Protein AF-A0A1F5G9K4-F1 (afdb_monomer_lite)

Foldseek 3Di:
DDDPQWDWDDAQFWIKIDHPFDWDWDHDNFKTKIATQADWIWIATPLPRDTDIAHHQWMWMGGNVGIDDIDGDHSVVVVVVVVVVVVVVVVVPPPPPPPVVVVCVVVVVVVVVVVVVVVVVVVVVVVVVD

pLDDT: mean 83.82, std 15.55, range [43.97, 98.06]

Radius of gyration: 30.55 Å; chains: 1; bounding box: 71×32×79 Å

Sequence (130 aa):
MMKDGSMEVEMSQAVAGIKGTQFIINETKTESTIKVTGGTVKFTSKSTGASVDVVAGESVTASSKGLSEKTAFDPDEEEKNWQELEDSIKKTNTNTLGNKNIIYFVGGIVIVVAIIIGFLILKTRKAKRV

Organism: NCBI:txid1797710

Secondary structure (DSSP, 8-state):
--SSS-EEEE-SSEEEEESS-EEEEEE-SSEEEEEEEESEEEEEETTT--EEEEETTEEEEEETTEEPPPEE--HHHHHHHHHHHHHHHHHHSSTTTS-HHHHHHHHHHHHHHHHHHHHHHHHHHHHTT-

Structure (mmCIF, N/CA/C/O backbone):
data_AF-A0A1F5G9K4-F1
#
_entry.id   AF-A0A1F5G9K4-F1
#
loop_
_atom_site.group_PDB
_atom_site.id
_atom_site.type_symbol
_atom_site.label_atom_id
_atom_site.label_alt_id
_atom_site.label_comp_id
_atom_site.label_asym_id
_atom_site.label_entity_id
_atom_site.label_seq_id
_atom_site.pdbx_PDB_ins_code
_atom_site.Cartn_x
_atom_site.Cartn_y
_atom_site.Cartn_z
_atom_site.occupancy
_atom_site.B_iso_or_equiv
_atom_site.auth_seq_id
_atom_site.auth_comp_id
_atom_site.auth_asym_id
_atom_site.auth_atom_id
_atom_site.pdbx_PDB_model_num
ATOM 1 N N . MET A 1 1 ? -0.133 -17.514 0.517 1.00 52.91 1 MET A N 1
ATOM 2 C CA . MET A 1 1 ? 0.606 -18.313 1.527 1.00 52.91 1 MET A CA 1
ATOM 3 C C . MET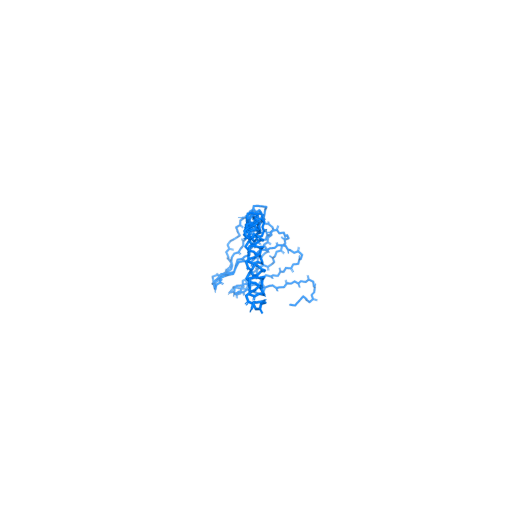 A 1 1 ? 2.070 -17.895 1.430 1.00 52.91 1 MET A C 1
ATOM 5 O O . MET A 1 1 ? 2.583 -17.921 0.320 1.00 52.91 1 MET A O 1
ATOM 9 N N . MET A 1 2 ? 2.708 -17.430 2.512 1.00 60.22 2 MET A N 1
ATOM 10 C CA . MET A 1 2 ? 4.131 -17.044 2.484 1.00 60.22 2 MET A CA 1
ATOM 11 C C . MET A 1 2 ? 4.984 -18.303 2.305 1.00 60.22 2 MET A C 1
ATOM 13 O O . MET A 1 2 ? 4.901 -19.198 3.143 1.00 60.22 2 MET A O 1
ATOM 17 N N . LYS A 1 3 ? 5.759 -18.396 1.219 1.00 64.31 3 LYS A N 1
ATOM 18 C CA . LYS A 1 3 ? 6.677 -19.526 0.996 1.00 64.31 3 LYS A CA 1
ATOM 19 C C . LYS A 1 3 ? 8.123 -19.185 1.364 1.00 64.31 3 LYS A C 1
ATOM 21 O O . LYS A 1 3 ? 8.790 -20.007 1.980 1.00 64.31 3 LYS A O 1
ATOM 26 N N . ASP A 1 4 ? 8.552 -17.946 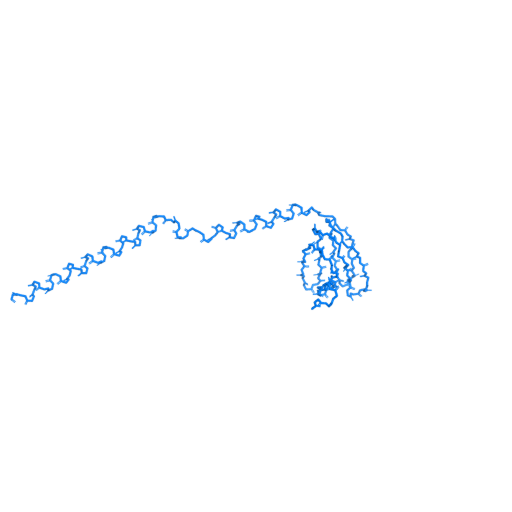1.101 1.00 77.00 4 ASP A N 1
ATOM 27 C CA . ASP A 1 4 ? 9.984 -17.590 1.107 1.00 77.00 4 ASP A CA 1
ATOM 28 C C . ASP A 1 4 ? 10.281 -16.318 1.933 1.00 77.00 4 ASP A C 1
ATOM 30 O O . ASP A 1 4 ? 11.305 -15.655 1.762 1.00 77.00 4 ASP A O 1
ATOM 34 N N . GLY A 1 5 ? 9.338 -15.905 2.788 1.00 76.12 5 GLY A N 1
ATOM 35 C CA . GLY A 1 5 ? 9.351 -14.585 3.436 1.00 76.12 5 GLY A CA 1
ATOM 36 C C . GLY A 1 5 ? 8.921 -13.437 2.512 1.00 76.12 5 GLY A C 1
ATOM 37 O O . GLY A 1 5 ? 8.912 -12.279 2.927 1.00 76.12 5 GLY A O 1
ATOM 38 N N . SER A 1 6 ? 8.549 -13.754 1.271 1.00 80.88 6 SER A N 1
ATOM 39 C CA . SER A 1 6 ? 7.763 -12.902 0.385 1.00 80.88 6 SER A CA 1
ATOM 40 C C . SER A 1 6 ? 6.272 -13.158 0.603 1.00 80.88 6 SER A C 1
ATOM 42 O O . SER A 1 6 ? 5.837 -14.280 0.894 1.00 80.88 6 SER A O 1
ATOM 44 N N . MET A 1 7 ? 5.479 -12.103 0.456 1.00 88.81 7 MET A N 1
ATOM 45 C CA . MET A 1 7 ? 4.029 -12.195 0.363 1.00 88.81 7 MET A CA 1
ATOM 46 C C . MET A 1 7 ? 3.603 -11.617 -0.982 1.00 88.81 7 MET A C 1
ATOM 48 O O . MET A 1 7 ? 4.194 -10.662 -1.479 1.00 88.81 7 MET A O 1
ATOM 52 N N . GLU A 1 8 ? 2.595 -12.230 -1.583 1.00 91.06 8 GLU A N 1
ATOM 53 C CA . GLU A 1 8 ? 1.953 -11.719 -2.785 1.00 91.06 8 GLU A CA 1
ATOM 54 C C . GLU A 1 8 ? 0.488 -11.475 -2.461 1.00 91.06 8 GLU A C 1
ATOM 56 O O . GLU A 1 8 ? -0.170 -12.321 -1.844 1.00 91.06 8 GLU A O 1
ATOM 61 N N . VAL A 1 9 ? -0.003 -10.307 -2.860 1.00 91.25 9 VAL A N 1
ATOM 62 C CA . VAL A 1 9 ? -1.414 -9.954 -2.779 1.00 91.25 9 VAL A CA 1
ATOM 63 C C . VAL A 1 9 ? -1.946 -9.874 -4.197 1.00 91.25 9 VAL A C 1
ATOM 65 O O . VAL A 1 9 ? -1.527 -9.035 -4.995 1.00 91.25 9 VAL A O 1
ATOM 68 N N . GLU A 1 10 ? -2.847 -10.792 -4.517 1.00 93.38 10 GLU A N 1
ATOM 69 C CA . GLU A 1 10 ? -3.520 -10.825 -5.805 1.00 93.38 10 GLU A CA 1
ATOM 70 C C . GLU A 1 10 ? -4.736 -9.889 -5.798 1.00 93.38 10 GLU A C 1
ATOM 72 O O . GLU A 1 10 ? -5.566 -9.942 -4.893 1.00 93.38 10 GLU A O 1
ATOM 77 N N . MET A 1 11 ? -4.835 -9.048 -6.827 1.00 93.19 11 MET A N 1
ATOM 78 C CA . MET A 1 11 ? -5.906 -8.069 -7.045 1.00 93.19 11 MET A CA 1
ATOM 79 C C . MET A 1 11 ? -6.585 -8.329 -8.402 1.00 93.19 11 MET A C 1
ATOM 81 O O . MET A 1 11 ? -6.164 -9.218 -9.150 1.00 93.19 11 MET A O 1
ATOM 85 N N . SER A 1 12 ? -7.632 -7.585 -8.768 1.00 93.25 12 SER A N 1
ATOM 86 C CA . SER A 1 12 ? -8.329 -7.786 -10.048 1.00 93.25 12 SER A CA 1
ATOM 87 C C . SER A 1 12 ? -7.456 -7.423 -11.247 1.00 93.25 12 SER A C 1
ATOM 89 O O . SER A 1 12 ? -7.428 -8.181 -12.216 1.00 93.25 12 SER A O 1
ATOM 91 N N . GLN A 1 13 ? -6.706 -6.318 -11.175 1.00 95.06 13 GLN A N 1
ATOM 92 C CA . GLN A 1 13 ? -5.885 -5.822 -12.288 1.00 95.06 13 GLN A CA 1
ATOM 93 C C . GLN A 1 13 ? -4.380 -6.002 -12.077 1.00 95.06 13 GLN A C 1
ATOM 95 O O . GLN A 1 13 ? -3.602 -5.770 -13.006 1.00 95.06 13 GLN A O 1
ATOM 100 N N . ALA A 1 14 ? -3.946 -6.414 -10.885 1.00 95.50 14 ALA A N 1
ATOM 101 C CA . ALA A 1 14 ? -2.530 -6.501 -10.554 1.00 95.50 14 ALA A CA 1
ATOM 102 C C . ALA A 1 14 ? -2.194 -7.581 -9.521 1.00 95.50 14 ALA A C 1
ATOM 104 O O . ALA A 1 14 ? -3.068 -8.200 -8.915 1.00 95.50 14 ALA A O 1
ATOM 105 N N . VAL A 1 15 ? -0.896 -7.797 -9.335 1.00 94.69 15 VAL A N 1
ATOM 106 C CA . VAL A 1 15 ? -0.316 -8.556 -8.226 1.00 94.69 15 VAL A CA 1
ATOM 107 C C . VAL A 1 15 ? 0.731 -7.678 -7.548 1.00 94.69 15 VAL A C 1
ATOM 109 O O . VAL A 1 15 ? 1.631 -7.155 -8.210 1.00 94.69 15 VAL A O 1
ATOM 112 N N . ALA A 1 16 ? 0.609 -7.513 -6.234 1.00 93.94 16 ALA A N 1
ATOM 113 C CA . ALA A 1 16 ? 1.564 -6.791 -5.404 1.00 93.94 16 ALA A CA 1
ATOM 114 C C . ALA A 1 16 ? 2.493 -7.789 -4.700 1.00 93.94 16 ALA A C 1
ATOM 116 O O . ALA A 1 16 ? 2.057 -8.544 -3.832 1.00 93.94 16 ALA A O 1
ATOM 117 N N . GLY A 1 17 ? 3.768 -7.801 -5.085 1.00 91.25 17 GLY A N 1
ATOM 118 C CA . GLY A 1 17 ? 4.817 -8.590 -4.444 1.00 91.25 17 GLY A CA 1
ATOM 119 C C . GLY A 1 17 ? 5.543 -7.764 -3.390 1.00 91.25 17 GLY A C 1
ATOM 120 O O . GLY A 1 17 ? 6.108 -6.714 -3.701 1.00 91.25 17 GLY A O 1
ATOM 121 N N . ILE A 1 18 ? 5.538 -8.238 -2.148 1.00 90.31 18 ILE A N 1
ATOM 122 C CA . ILE A 1 18 ? 5.985 -7.469 -0.989 1.00 90.31 18 ILE A CA 1
ATOM 123 C C . ILE A 1 18 ? 6.974 -8.236 -0.113 1.00 90.31 18 ILE A C 1
ATOM 125 O O . ILE A 1 18 ? 6.915 -9.464 0.026 1.00 90.31 18 ILE A O 1
ATOM 129 N N . LYS A 1 19 ? 7.875 -7.480 0.521 1.00 86.69 19 LYS A N 1
ATOM 130 C CA . LYS A 1 19 ? 8.821 -7.980 1.520 1.00 86.69 19 LYS A CA 1
ATOM 131 C C . LYS A 1 19 ? 9.136 -6.883 2.538 1.00 86.69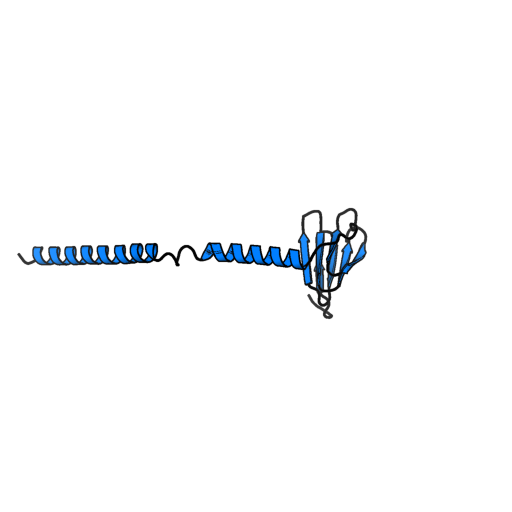 19 LYS A C 1
ATOM 133 O O . LYS A 1 19 ? 9.910 -5.981 2.246 1.00 86.69 19 LYS A O 1
ATOM 138 N N . GLY A 1 20 ? 8.547 -6.979 3.731 1.00 85.00 20 GLY A N 1
ATOM 139 C CA . GLY A 1 20 ? 8.780 -6.011 4.812 1.00 85.00 20 GLY A CA 1
ATOM 140 C C . GLY A 1 20 ? 8.291 -4.597 4.481 1.00 85.00 20 GLY A C 1
ATOM 141 O O . GLY A 1 20 ? 9.052 -3.645 4.607 1.00 85.00 20 GLY A O 1
ATOM 142 N N . THR A 1 21 ? 7.042 -4.467 4.030 1.00 92.00 21 THR A N 1
ATOM 143 C CA . THR A 1 21 ? 6.466 -3.199 3.551 1.00 92.00 21 THR A CA 1
ATOM 144 C C . THR A 1 21 ? 5.170 -2.846 4.263 1.00 92.00 21 THR A C 1
ATOM 146 O O . THR A 1 21 ? 4.396 -3.735 4.618 1.00 92.00 21 THR A O 1
ATOM 149 N N . GLN A 1 22 ? 4.891 -1.551 4.367 1.00 92.31 22 GLN A N 1
ATOM 150 C CA . GLN A 1 22 ? 3.597 -0.994 4.748 1.00 92.31 22 GLN A CA 1
ATOM 151 C C . GLN A 1 22 ? 2.986 -0.311 3.523 1.00 92.31 22 GLN A C 1
ATOM 153 O O . GLN A 1 22 ? 3.649 0.459 2.826 1.00 92.31 22 GLN A O 1
ATOM 158 N N . PHE A 1 23 ? 1.741 -0.648 3.209 1.00 94.94 23 PHE A N 1
ATOM 159 C CA . PHE A 1 23 ? 1.048 -0.145 2.031 1.00 94.94 23 PHE A CA 1
ATOM 160 C C . PHE A 1 23 ? -0.463 -0.261 2.226 1.00 94.94 23 PHE A C 1
ATOM 162 O O . PHE A 1 23 ? -0.948 -1.024 3.062 1.00 94.94 23 PHE A O 1
ATOM 169 N N . ILE A 1 24 ? -1.192 0.487 1.412 1.00 94.56 24 ILE A N 1
ATOM 170 C CA . ILE A 1 24 ? -2.644 0.524 1.354 1.00 94.56 24 ILE A CA 1
ATOM 171 C C . ILE A 1 24 ? -3.050 0.048 -0.033 1.00 94.56 24 ILE A C 1
ATOM 173 O O . ILE A 1 24 ? -2.492 0.473 -1.047 1.00 94.56 24 ILE A O 1
ATOM 177 N N . ILE A 1 25 ? -4.039 -0.837 -0.064 1.00 94.19 25 ILE A N 1
ATOM 178 C CA . ILE A 1 25 ? -4.676 -1.302 -1.287 1.00 94.19 25 ILE A CA 1
ATOM 179 C C . ILE A 1 25 ? -6.061 -0.676 -1.375 1.00 94.19 25 ILE A C 1
ATOM 181 O O . ILE A 1 25 ? -6.847 -0.768 -0.433 1.00 94.19 25 ILE A O 1
ATOM 185 N N . ASN A 1 26 ? -6.370 -0.102 -2.533 1.00 93.44 26 ASN A N 1
ATOM 186 C CA . ASN A 1 26 ? -7.732 0.236 -2.906 1.00 93.44 26 ASN A CA 1
ATOM 187 C C . ASN A 1 26 ? -8.110 -0.554 -4.157 1.00 93.44 26 ASN A C 1
ATOM 189 O O . ASN A 1 26 ? -7.375 -0.573 -5.142 1.00 93.44 26 ASN A O 1
ATOM 193 N N . GLU A 1 27 ? -9.246 -1.229 -4.093 1.00 92.50 27 GLU A N 1
ATOM 194 C CA . GLU A 1 27 ? -9.691 -2.151 -5.122 1.00 92.50 27 GLU A CA 1
ATOM 195 C C . GLU A 1 27 ? -11.105 -1.787 -5.559 1.00 92.50 27 GLU A C 1
ATOM 197 O O . GLU A 1 27 ? -12.031 -1.682 -4.752 1.00 92.50 27 GLU A O 1
ATOM 202 N N . THR A 1 28 ? -11.280 -1.659 -6.868 1.00 91.88 28 THR A N 1
ATOM 203 C CA . THR A 1 28 ? -12.589 -1.586 -7.510 1.00 91.88 28 THR A C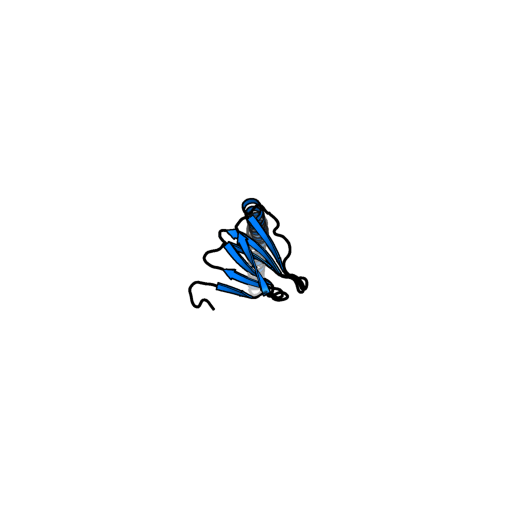A 1
ATOM 204 C C . THR A 1 28 ? -12.730 -2.743 -8.498 1.00 91.88 28 THR A C 1
ATOM 206 O O . THR A 1 28 ? -11.809 -3.526 -8.711 1.00 91.88 28 THR A O 1
ATOM 209 N N . LYS A 1 29 ? -13.889 -2.872 -9.153 1.00 87.06 29 LYS A N 1
ATOM 210 C CA . LYS A 1 29 ? -14.081 -3.913 -10.180 1.00 87.06 29 LYS A CA 1
ATOM 211 C C . LYS A 1 29 ? -13.177 -3.731 -11.407 1.00 87.06 29 LYS A C 1
ATOM 213 O O . LYS A 1 29 ? -12.993 -4.680 -12.162 1.00 87.06 29 LYS A O 1
ATOM 218 N N . THR A 1 30 ? -12.684 -2.517 -11.644 1.00 93.75 30 THR A N 1
ATOM 219 C CA . THR A 1 30 ? -11.976 -2.136 -12.876 1.00 93.75 30 THR A CA 1
ATOM 220 C C . THR A 1 30 ? -10.557 -1.643 -12.636 1.00 93.75 30 THR A C 1
ATOM 222 O O . THR A 1 30 ? -9.796 -1.536 -13.596 1.00 93.75 30 THR A O 1
ATOM 225 N N . GLU A 1 31 ? -10.207 -1.332 -11.390 1.00 96.38 31 GLU A N 1
ATOM 226 C CA . GLU A 1 31 ? -8.937 -0.714 -11.024 1.00 96.38 31 GLU A CA 1
ATOM 227 C C . GLU A 1 31 ? -8.404 -1.280 -9.713 1.00 96.38 31 GLU A C 1
ATOM 229 O O . GLU A 1 31 ? -9.156 -1.496 -8.761 1.00 96.38 31 GLU A O 1
ATOM 234 N N . SER A 1 32 ? -7.087 -1.452 -9.687 1.00 97.38 32 SER A N 1
ATOM 235 C CA . SER A 1 32 ? -6.300 -1.880 -8.540 1.00 97.38 32 SER A CA 1
ATOM 236 C C . SER A 1 32 ? -5.281 -0.794 -8.235 1.00 97.38 32 SER A C 1
ATOM 238 O O . SER A 1 32 ? -4.358 -0.590 -9.021 1.00 97.38 32 SER A O 1
ATOM 240 N N . THR A 1 33 ? -5.428 -0.095 -7.118 1.00 97.19 33 THR A N 1
ATOM 241 C CA . THR A 1 33 ? -4.521 0.982 -6.708 1.00 97.19 33 THR A CA 1
ATOM 242 C C . THR A 1 33 ? -3.721 0.564 -5.490 1.00 97.19 33 THR A C 1
ATOM 244 O O . THR A 1 33 ? -4.265 0.018 -4.528 1.00 97.19 33 THR A O 1
ATOM 247 N N . ILE A 1 34 ? -2.428 0.868 -5.516 1.00 96.88 34 ILE A N 1
ATOM 248 C CA . ILE A 1 34 ? -1.539 0.698 -4.377 1.00 96.88 34 ILE A CA 1
ATOM 249 C C . ILE A 1 34 ? -0.932 2.037 -3.981 1.00 96.88 34 ILE A C 1
ATOM 251 O O . ILE A 1 34 ? -0.456 2.770 -4.842 1.00 96.88 34 ILE A O 1
ATOM 255 N N . LYS A 1 35 ? -0.927 2.327 -2.679 1.00 97.06 35 LYS A N 1
ATOM 256 C CA . LYS A 1 35 ? -0.186 3.429 -2.056 1.00 97.06 35 LYS A CA 1
ATOM 257 C C . LYS A 1 35 ? 0.813 2.836 -1.071 1.00 97.06 35 LYS A C 1
ATOM 259 O O . LYS A 1 35 ? 0.412 2.048 -0.219 1.00 97.06 35 LYS A O 1
ATOM 264 N N . VAL A 1 36 ? 2.090 3.187 -1.146 1.00 96.62 36 VAL A N 1
ATOM 265 C CA . VAL A 1 36 ? 3.108 2.622 -0.246 1.00 96.62 36 VAL A CA 1
ATOM 266 C C . VAL A 1 36 ? 3.465 3.637 0.830 1.00 96.62 36 VAL A C 1
ATOM 268 O O . VAL A 1 36 ? 3.877 4.749 0.521 1.00 96.62 36 VAL A O 1
ATOM 271 N N . THR A 1 37 ? 3.315 3.264 2.099 1.00 95.56 37 THR A N 1
ATOM 272 C CA . THR A 1 37 ? 3.666 4.118 3.246 1.00 95.56 37 THR A CA 1
ATOM 273 C C . THR A 1 37 ? 5.052 3.789 3.801 1.00 95.56 37 THR A C 1
ATOM 275 O O . THR A 1 37 ? 5.705 4.655 4.371 1.00 95.56 37 THR A O 1
ATOM 278 N N . GLY A 1 38 ? 5.560 2.574 3.564 1.00 94.50 38 GLY A N 1
ATOM 279 C CA . GLY A 1 38 ? 6.905 2.168 3.968 1.00 94.50 38 GLY A CA 1
ATOM 280 C C . GLY A 1 38 ? 7.456 0.991 3.159 1.00 94.50 38 GLY A C 1
ATOM 281 O O . GLY A 1 38 ? 6.765 -0.001 2.926 1.00 94.50 38 GLY A O 1
ATOM 282 N N . GLY A 1 39 ? 8.731 1.068 2.773 1.00 94.62 39 GLY A N 1
ATOM 283 C CA . GLY A 1 39 ? 9.414 0.034 1.985 1.00 94.62 39 GLY A CA 1
ATOM 284 C C . GLY A 1 39 ? 9.149 0.136 0.476 1.00 94.62 39 GLY A C 1
ATOM 285 O O . GLY A 1 39 ? 8.890 1.225 -0.035 1.00 94.62 39 GLY A O 1
ATOM 286 N N . THR A 1 40 ? 9.247 -0.997 -0.230 1.00 95.44 40 THR A N 1
ATOM 287 C CA . THR A 1 40 ? 9.122 -1.085 -1.696 1.00 95.44 40 THR A CA 1
ATOM 288 C C . THR A 1 40 ? 8.247 -2.259 -2.115 1.00 95.44 40 THR A C 1
ATOM 290 O O . THR A 1 40 ? 8.511 -3.400 -1.733 1.00 95.44 40 THR A O 1
ATOM 293 N N . VAL A 1 41 ? 7.249 -1.999 -2.956 1.00 96.56 41 VAL A N 1
ATOM 294 C CA . VAL A 1 41 ? 6.334 -3.009 -3.493 1.00 96.56 41 VAL A CA 1
ATOM 295 C C . VAL A 1 41 ? 6.563 -3.195 -4.987 1.00 96.56 41 VAL A C 1
ATOM 297 O O . VAL A 1 41 ? 6.486 -2.233 -5.745 1.00 96.56 41 VAL A O 1
ATOM 300 N N . LYS A 1 42 ? 6.767 -4.440 -5.431 1.00 96.62 42 LYS A N 1
ATOM 301 C CA . LYS A 1 42 ? 6.769 -4.769 -6.861 1.00 96.62 42 LYS A CA 1
ATOM 302 C C . LYS A 1 42 ? 5.328 -4.926 -7.332 1.00 96.62 42 LYS A C 1
ATOM 304 O O . LYS A 1 42 ? 4.679 -5.926 -7.023 1.00 96.62 42 LYS A O 1
ATOM 309 N N . PHE A 1 43 ? 4.827 -3.959 -8.087 1.00 97.06 43 PHE A N 1
ATOM 310 C CA . PHE A 1 43 ? 3.452 -3.932 -8.567 1.00 97.06 43 PHE A CA 1
ATOM 311 C C . PHE A 1 43 ? 3.380 -4.355 -10.033 1.00 97.06 43 PHE A C 1
ATOM 313 O O . PHE A 1 43 ? 3.921 -3.687 -10.911 1.00 97.06 43 PHE A O 1
ATOM 320 N N . THR A 1 44 ? 2.743 -5.496 -10.295 1.00 97.38 44 THR A N 1
ATOM 321 C CA . THR A 1 44 ? 2.705 -6.128 -11.623 1.00 97.38 44 THR A CA 1
ATOM 322 C C . THR A 1 44 ? 1.302 -6.062 -12.201 1.00 97.38 44 THR A C 1
ATOM 324 O O . THR A 1 44 ? 0.376 -6.609 -11.608 1.00 97.38 44 THR A O 1
ATOM 327 N N . SER A 1 45 ? 1.130 -5.441 -13.367 1.00 97.06 45 SER A N 1
ATOM 328 C CA . SER A 1 45 ? -0.156 -5.432 -14.065 1.00 97.06 45 SER A CA 1
ATOM 329 C C . SER A 1 45 ? -0.458 -6.794 -14.681 1.00 97.06 45 SER A C 1
ATOM 331 O O . SER A 1 45 ? 0.375 -7.373 -15.376 1.00 97.06 45 SER A O 1
ATOM 333 N N . LYS A 1 46 ? -1.685 -7.280 -14.490 1.00 95.94 46 LYS A N 1
ATOM 334 C CA . LYS A 1 46 ? -2.170 -8.514 -15.117 1.00 95.94 46 LYS A CA 1
ATOM 335 C C . LYS A 1 46 ? -2.501 -8.340 -16.598 1.00 95.94 46 LYS A C 1
ATOM 337 O O . LYS A 1 46 ? -2.423 -9.312 -17.340 1.00 95.94 46 LYS A O 1
ATOM 342 N N . SER A 1 47 ? -2.873 -7.133 -17.031 1.00 95.25 47 SER A N 1
ATOM 343 C CA . SER A 1 47 ? -3.261 -6.878 -18.424 1.00 95.25 47 SER A CA 1
ATOM 344 C C . SER A 1 47 ? -2.053 -6.814 -19.358 1.00 95.25 47 SER A C 1
ATOM 346 O O . SER A 1 47 ? -2.138 -7.283 -20.490 1.00 95.25 47 SER A O 1
ATOM 348 N N . THR A 1 48 ? -0.924 -6.277 -18.887 1.00 95.94 48 THR A N 1
ATOM 349 C CA . THR A 1 48 ? 0.286 -6.107 -19.710 1.00 95.94 48 THR A CA 1
ATOM 350 C C . THR A 1 48 ? 1.470 -6.967 -19.274 1.00 95.94 48 THR A C 1
ATOM 352 O O . THR A 1 48 ? 2.422 -7.110 -20.036 1.00 95.94 48 THR A O 1
ATOM 355 N N . GLY A 1 49 ? 1.461 -7.509 -18.052 1.00 95.50 49 GLY A N 1
ATOM 356 C CA . GLY A 1 49 ? 2.616 -8.179 -17.443 1.00 95.50 49 GLY A CA 1
ATOM 357 C C . GLY A 1 49 ? 3.733 -7.227 -16.992 1.00 95.50 49 GLY A C 1
ATOM 358 O O . GLY A 1 49 ? 4.722 -7.673 -16.411 1.00 95.50 49 GLY A O 1
ATOM 359 N N . ALA A 1 50 ? 3.598 -5.918 -17.235 1.00 95.56 50 ALA A N 1
ATOM 360 C CA . ALA A 1 50 ? 4.589 -4.929 -16.831 1.00 95.56 50 ALA A CA 1
ATOM 361 C C . ALA A 1 50 ? 4.638 -4.799 -15.303 1.00 95.56 50 ALA A C 1
ATOM 363 O O . ALA A 1 50 ? 3.606 -4.842 -14.633 1.00 95.56 50 ALA A O 1
ATOM 364 N N . SER A 1 51 ? 5.843 -4.618 -14.764 1.00 96.75 51 SER A N 1
ATOM 365 C CA . SER A 1 51 ? 6.081 -4.431 -13.332 1.00 96.75 51 SER A CA 1
ATOM 366 C C . SER A 1 51 ? 6.721 -3.079 -13.064 1.00 96.75 51 SER A C 1
ATOM 368 O O . SER A 1 51 ? 7.573 -2.637 -13.834 1.00 96.75 51 SER A O 1
ATOM 370 N N . VAL A 1 52 ? 6.349 -2.459 -11.950 1.00 97.19 52 VAL A N 1
ATOM 371 C CA . VAL A 1 52 ? 6.996 -1.256 -11.429 1.00 97.19 52 VAL A CA 1
ATOM 372 C C . VAL A 1 52 ? 7.237 -1.407 -9.933 1.00 97.19 52 VAL A C 1
ATOM 374 O O . VAL A 1 52 ? 6.377 -1.905 -9.209 1.00 97.19 52 VAL A O 1
ATOM 377 N N . ASP A 1 53 ? 8.401 -0.967 -9.468 1.00 97.19 53 ASP A N 1
ATOM 378 C CA . ASP A 1 53 ? 8.677 -0.860 -8.038 1.00 97.19 53 ASP A CA 1
ATOM 379 C C . ASP A 1 53 ? 8.093 0.451 -7.517 1.00 97.19 53 ASP A C 1
ATOM 381 O O . ASP A 1 53 ? 8.458 1.520 -8.002 1.00 97.19 53 ASP A O 1
ATOM 385 N N . VAL A 1 54 ? 7.186 0.372 -6.549 1.00 97.12 54 VAL A N 1
ATOM 386 C CA . VAL A 1 54 ? 6.527 1.512 -5.898 1.00 97.12 54 VAL A CA 1
ATOM 387 C C . VAL A 1 54 ? 7.127 1.672 -4.506 1.00 97.12 54 VAL A C 1
ATOM 389 O O . VAL A 1 54 ? 7.122 0.716 -3.729 1.00 97.12 54 VAL A O 1
ATOM 392 N N . VAL A 1 55 ? 7.680 2.843 -4.194 1.00 96.69 55 VAL A N 1
ATOM 393 C CA . VAL A 1 55 ? 8.332 3.115 -2.900 1.00 96.69 55 VAL A CA 1
ATOM 394 C C . VAL A 1 55 ? 7.460 3.978 -1.992 1.00 96.69 55 VAL A C 1
ATOM 396 O O . VAL A 1 55 ? 6.425 4.487 -2.412 1.00 96.69 55 VAL A O 1
ATOM 399 N N . ALA A 1 56 ? 7.869 4.140 -0.735 1.00 96.19 56 ALA A N 1
ATOM 400 C CA . ALA A 1 56 ? 7.177 4.994 0.227 1.00 96.19 56 ALA A CA 1
ATOM 401 C C . ALA A 1 56 ? 6.871 6.400 -0.333 1.00 96.19 56 ALA A C 1
ATOM 403 O O . ALA A 1 56 ? 7.738 7.041 -0.926 1.00 96.19 56 ALA A O 1
ATOM 404 N N . GLY A 1 57 ? 5.636 6.866 -0.133 1.00 96.44 57 GLY A N 1
ATOM 405 C CA . GLY A 1 57 ? 5.128 8.128 -0.676 1.00 96.44 57 GLY A CA 1
ATOM 406 C C . GLY A 1 57 ? 4.689 8.055 -2.140 1.00 96.44 57 GLY A C 1
ATOM 407 O O . GLY A 1 57 ? 4.254 9.062 -2.692 1.00 96.44 57 GLY A O 1
ATOM 408 N N . GLU A 1 58 ? 4.762 6.888 -2.788 1.00 98.00 58 GLU A N 1
ATOM 409 C CA . GLU A 1 58 ? 4.292 6.696 -4.160 1.00 98.00 58 GLU A CA 1
ATOM 410 C C . GLU A 1 58 ? 3.013 5.857 -4.236 1.00 98.00 58 GLU A C 1
ATOM 412 O O . GLU A 1 58 ? 2.752 4.950 -3.438 1.00 98.00 58 GLU A O 1
ATOM 417 N N . SER A 1 59 ? 2.232 6.141 -5.272 1.00 97.50 59 SER A N 1
ATOM 418 C CA . SER A 1 59 ? 1.002 5.447 -5.616 1.00 97.50 59 SER A CA 1
ATOM 419 C C . SER A 1 59 ? 0.964 5.110 -7.101 1.00 97.50 59 SER A C 1
ATOM 421 O O . SER A 1 59 ? 1.412 5.899 -7.933 1.00 97.50 59 SER A O 1
ATOM 423 N N . VAL A 1 60 ? 0.414 3.943 -7.437 1.00 98.06 60 VAL A N 1
ATOM 424 C CA . VAL A 1 60 ? 0.215 3.482 -8.820 1.00 98.06 60 VAL A CA 1
ATOM 425 C C . VAL A 1 60 ? -1.128 2.774 -8.932 1.00 98.06 60 VAL A C 1
ATOM 427 O O . VAL A 1 60 ? -1.508 2.003 -8.051 1.00 98.06 60 VAL A O 1
ATOM 430 N N . THR A 1 61 ? -1.819 2.987 -10.050 1.00 97.88 61 THR A N 1
ATOM 431 C CA . THR A 1 61 ? -3.062 2.290 -10.387 1.00 97.88 61 THR A CA 1
ATOM 432 C C . THR A 1 61 ? -2.856 1.374 -11.587 1.00 97.88 61 THR A C 1
ATOM 434 O O . THR A 1 61 ? -2.303 1.772 -12.609 1.00 97.88 61 THR A O 1
ATOM 437 N N . ALA A 1 62 ? -3.332 0.139 -11.484 1.00 97.81 62 ALA A N 1
ATOM 438 C CA . ALA A 1 62 ? -3.445 -0.804 -12.583 1.00 97.81 62 ALA A CA 1
ATOM 439 C C . ALA A 1 62 ? -4.891 -0.872 -13.082 1.00 97.81 62 ALA A C 1
ATOM 441 O O . ALA A 1 62 ? -5.835 -0.926 -12.294 1.00 97.81 62 ALA A O 1
ATOM 442 N N . SER A 1 63 ? -5.049 -0.928 -14.400 1.00 97.00 63 SER A N 1
ATOM 443 C CA . SER A 1 63 ? -6.332 -1.088 -15.086 1.00 97.00 63 SER A CA 1
ATOM 444 C C . SER A 1 63 ? -6.198 -2.039 -16.281 1.00 97.00 63 SER A C 1
ATOM 446 O O . SER A 1 63 ? -5.108 -2.531 -16.602 1.00 97.00 63 SER A O 1
ATOM 448 N N . SER A 1 64 ? -7.290 -2.233 -17.022 1.00 95.00 64 SER A N 1
ATOM 449 C CA . SER A 1 64 ? -7.271 -2.959 -18.299 1.00 95.00 64 SER A CA 1
ATOM 450 C C . SER A 1 64 ? -6.333 -2.343 -19.348 1.00 95.00 64 SER A C 1
ATOM 452 O O . SER A 1 64 ? -5.928 -3.038 -20.275 1.00 95.00 64 SER A O 1
ATOM 454 N N . LYS A 1 65 ? -5.951 -1.065 -19.195 1.00 94.81 65 LYS A N 1
ATOM 455 C CA . LYS A 1 65 ? -4.994 -0.366 -20.071 1.00 94.81 65 LYS A CA 1
ATOM 456 C C . LYS A 1 65 ? -3.530 -0.533 -19.643 1.00 94.81 65 LYS A C 1
ATOM 458 O O . LYS A 1 65 ? -2.643 -0.098 -20.369 1.00 94.81 65 LYS A O 1
ATOM 463 N N . GLY A 1 66 ? -3.276 -1.136 -18.482 1.00 94.56 66 GLY A N 1
ATOM 464 C CA . GLY A 1 66 ? -1.944 -1.290 -17.898 1.00 94.56 66 GLY A CA 1
ATOM 465 C C . GLY A 1 66 ? -1.750 -0.443 -16.641 1.00 94.56 66 GLY A C 1
ATOM 466 O O . GLY A 1 66 ? -2.714 -0.148 -15.930 1.00 94.56 66 GLY A O 1
ATOM 467 N N . LEU A 1 67 ? -0.494 -0.095 -16.357 1.00 97.44 67 LEU A N 1
ATOM 468 C CA . LEU A 1 67 ? -0.100 0.713 -15.201 1.00 97.44 67 LEU A CA 1
ATOM 469 C C . LEU A 1 67 ? -0.194 2.208 -15.518 1.00 97.44 67 LEU A C 1
ATOM 471 O O . LEU A 1 67 ? 0.201 2.639 -16.601 1.00 97.44 67 LEU A O 1
ATOM 475 N N . SER A 1 68 ? -0.688 2.990 -14.562 1.00 97.38 68 SER A N 1
ATOM 476 C CA . SER A 1 68 ? -0.593 4.446 -14.585 1.00 97.38 68 SER A CA 1
ATOM 477 C C . SER A 1 68 ? 0.841 4.912 -14.332 1.00 97.38 68 SER A C 1
ATOM 479 O O . SER A 1 68 ? 1.695 4.156 -13.864 1.00 97.38 68 SER A O 1
ATOM 481 N N . GLU A 1 69 ? 1.081 6.201 -14.561 1.00 96.94 69 GLU A N 1
ATOM 482 C CA . GLU A 1 69 ? 2.245 6.868 -13.985 1.00 96.94 69 GLU A CA 1
ATOM 483 C C . GLU A 1 69 ? 2.169 6.862 -12.452 1.00 96.94 69 GLU A C 1
ATOM 485 O O . GLU A 1 69 ? 1.088 6.737 -11.859 1.00 96.94 69 GLU A O 1
ATOM 490 N N . LYS A 1 70 ? 3.337 6.984 -11.820 1.00 97.56 70 LYS A N 1
ATOM 491 C CA . LYS A 1 70 ? 3.449 7.113 -10.371 1.00 97.56 70 LYS A CA 1
ATOM 492 C C . LYS A 1 70 ? 2.981 8.490 -9.933 1.00 97.56 70 LYS A C 1
ATOM 494 O O . LYS A 1 70 ? 3.403 9.501 -10.488 1.00 97.56 70 LYS A O 1
ATOM 499 N N . THR A 1 71 ? 2.174 8.525 -8.885 1.00 97.38 71 THR A N 1
ATOM 500 C CA . THR A 1 71 ? 1.755 9.762 -8.225 1.00 97.38 71 THR A CA 1
ATOM 501 C C . THR A 1 71 ? 2.318 9.808 -6.814 1.00 97.38 71 THR A C 1
ATOM 503 O O . THR A 1 71 ? 2.326 8.785 -6.131 1.00 97.38 71 THR A O 1
ATOM 506 N N . ALA A 1 72 ? 2.752 10.981 -6.361 1.00 97.00 72 ALA A N 1
ATOM 507 C CA . ALA A 1 72 ? 3.196 11.172 -4.985 1.00 97.00 72 ALA A CA 1
ATOM 508 C C . ALA A 1 72 ? 2.005 11.395 -4.038 1.00 97.00 72 ALA A C 1
ATOM 510 O O . ALA A 1 72 ? 0.987 11.963 -4.436 1.00 97.00 72 ALA A O 1
ATOM 511 N N . PHE A 1 73 ? 2.150 10.976 -2.786 1.00 95.44 73 PHE A N 1
ATOM 512 C CA . PHE A 1 73 ? 1.257 11.302 -1.676 1.00 95.44 73 PHE A CA 1
ATOM 513 C C . PHE A 1 73 ? 2.066 11.402 -0.373 1.00 95.44 73 PHE A C 1
ATOM 515 O O . PHE A 1 73 ? 3.198 10.921 -0.320 1.00 95.44 73 PHE A O 1
ATOM 522 N N . ASP A 1 74 ? 1.502 12.024 0.664 1.00 94.38 74 ASP A N 1
ATOM 523 C CA . ASP A 1 74 ? 2.129 12.128 1.987 1.00 94.38 74 ASP A CA 1
ATOM 524 C C . ASP A 1 74 ? 1.670 10.964 2.898 1.00 94.38 74 ASP A C 1
ATOM 526 O O . ASP A 1 74 ? 0.485 10.891 3.245 1.00 94.38 74 ASP A O 1
ATOM 530 N N . PRO A 1 75 ? 2.569 10.037 3.290 1.00 92.62 75 PRO A N 1
ATOM 531 C CA . PRO A 1 75 ? 2.237 8.945 4.203 1.00 92.62 75 PRO A CA 1
ATOM 532 C C . PRO A 1 75 ? 1.806 9.406 5.599 1.00 92.62 75 PRO A C 1
ATOM 534 O O . PRO A 1 75 ? 0.958 8.753 6.204 1.00 92.62 75 PRO A O 1
ATOM 537 N N . ASP A 1 76 ? 2.360 10.510 6.108 1.00 91.88 76 ASP A N 1
ATOM 538 C CA . ASP A 1 76 ? 2.055 11.013 7.450 1.00 91.88 76 ASP A CA 1
ATOM 539 C C . ASP A 1 76 ? 0.669 11.668 7.488 1.00 91.88 76 ASP A C 1
ATOM 541 O O . ASP A 1 76 ? -0.047 11.581 8.488 1.00 91.88 76 ASP A O 1
ATOM 545 N N . GLU A 1 77 ? 0.270 12.330 6.399 1.00 93.31 77 GLU A N 1
ATOM 546 C CA . GLU A 1 77 ? -1.094 12.839 6.230 1.00 93.31 77 GLU A CA 1
ATOM 547 C C . GLU A 1 77 ? -2.103 11.690 6.112 1.00 93.31 77 GLU A C 1
ATOM 549 O O . GLU A 1 77 ? -3.147 11.708 6.764 1.00 93.31 77 GLU A O 1
ATOM 554 N N . GLU A 1 78 ? -1.774 10.657 5.335 1.00 91.69 78 GLU A N 1
ATOM 555 C CA . GLU A 1 78 ? -2.619 9.471 5.196 1.00 91.69 78 GLU A CA 1
ATOM 556 C C . GLU A 1 78 ? -2.821 8.767 6.550 1.00 91.69 78 GLU A C 1
ATOM 558 O O . GLU A 1 78 ? -3.952 8.450 6.909 1.00 91.69 78 GLU A O 1
ATOM 563 N N . GLU A 1 79 ? -1.760 8.579 7.339 1.00 90.00 79 GLU A N 1
ATOM 564 C CA . GLU A 1 79 ? -1.829 7.981 8.680 1.00 90.00 79 GLU A CA 1
ATOM 565 C C . GLU A 1 79 ? -2.720 8.792 9.639 1.00 90.00 79 GLU A C 1
ATOM 567 O O . GLU A 1 79 ? -3.529 8.220 10.372 1.00 90.00 79 GLU A O 1
ATOM 572 N N . LYS A 1 80 ? -2.652 10.131 9.598 1.00 93.12 80 LYS A N 1
ATOM 573 C CA . LYS A 1 80 ? -3.555 10.989 10.389 1.00 93.12 80 LYS A CA 1
ATOM 574 C C . LYS A 1 80 ? -5.018 10.771 10.015 1.00 93.12 80 LYS A C 1
ATOM 576 O O . LYS A 1 80 ? -5.855 10.659 10.908 1.00 93.12 80 LYS A O 1
ATOM 581 N N . ASN A 1 81 ? -5.323 10.643 8.723 1.00 91.56 81 ASN A N 1
ATOM 582 C CA . ASN A 1 81 ? -6.688 10.376 8.263 1.00 91.56 81 ASN A CA 1
ATOM 583 C C . ASN A 1 81 ? -7.225 9.044 8.820 1.00 91.56 81 ASN A C 1
ATOM 585 O O . ASN A 1 81 ? -8.399 8.948 9.189 1.00 91.56 81 ASN A O 1
ATOM 589 N N . TRP A 1 82 ? -6.368 8.022 8.933 1.00 90.44 82 TRP A N 1
ATOM 590 C CA . TRP A 1 82 ? -6.735 6.747 9.558 1.00 90.44 82 TRP A CA 1
ATOM 591 C C . TRP A 1 82 ? -6.987 6.880 11.065 1.00 90.44 82 TRP A C 1
ATOM 593 O O . TRP A 1 82 ? -7.959 6.310 11.568 1.00 90.44 82 TRP A O 1
ATOM 603 N N . GLN A 1 83 ? -6.179 7.670 11.777 1.00 90.94 83 GLN A N 1
ATOM 604 C CA . GLN A 1 83 ? -6.365 7.927 13.211 1.00 90.94 83 GLN A CA 1
ATOM 605 C C . GLN A 1 83 ? -7.665 8.690 13.499 1.00 90.94 83 GLN A C 1
ATOM 607 O O . GLN A 1 83 ? -8.417 8.321 14.403 1.00 90.94 83 GLN A O 1
ATOM 612 N N . GLU A 1 84 ? -7.991 9.705 12.696 1.00 92.12 84 GLU A N 1
ATOM 613 C CA . GLU A 1 84 ? -9.253 10.444 12.823 1.00 92.12 84 GLU A CA 1
ATOM 614 C C . GLU A 1 84 ? -10.477 9.539 12.606 1.00 92.12 84 GLU A C 1
ATOM 616 O O . GLU A 1 84 ? -11.470 9.627 13.342 1.00 92.12 84 GLU A O 1
ATOM 621 N N . LEU A 1 85 ? -10.400 8.620 11.635 1.00 89.38 85 LEU A N 1
ATOM 622 C CA . LEU A 1 85 ? -11.437 7.614 11.417 1.00 89.38 85 LEU A CA 1
ATOM 623 C C . LEU A 1 85 ? -11.586 6.700 12.640 1.00 89.38 85 LEU A C 1
ATOM 625 O O . LEU A 1 85 ? -12.710 6.483 13.103 1.00 89.38 85 LEU A O 1
ATOM 629 N N . GLU A 1 86 ? -10.480 6.200 13.193 1.00 89.12 86 GLU A N 1
ATOM 630 C CA . GLU A 1 86 ? -10.488 5.352 14.388 1.00 89.12 86 GLU A CA 1
ATOM 631 C C . GLU A 1 86 ? -11.147 6.059 15.588 1.00 89.12 86 GLU A C 1
ATOM 633 O O . GLU A 1 86 ? -12.019 5.492 16.261 1.00 89.12 86 GLU A O 1
ATOM 638 N N . ASP A 1 87 ? -10.794 7.322 15.828 1.00 88.69 87 ASP A N 1
ATOM 639 C CA . ASP A 1 87 ? -11.346 8.122 16.922 1.00 88.69 87 ASP A CA 1
ATOM 640 C C . ASP A 1 87 ? -12.849 8.388 16.753 1.00 88.69 87 ASP A C 1
ATOM 642 O O . ASP A 1 87 ? -13.619 8.328 17.725 1.00 88.69 87 ASP A O 1
ATOM 646 N N . SER A 1 88 ? -13.306 8.604 15.515 1.00 84.50 88 SER A N 1
ATOM 647 C CA . SER A 1 88 ? -14.732 8.777 15.210 1.00 84.50 88 SER A CA 1
ATOM 648 C C . SER A 1 88 ? -15.561 7.520 15.533 1.00 84.50 88 SER A C 1
ATOM 650 O O . SER A 1 88 ? -16.669 7.615 16.080 1.00 84.50 88 SER A O 1
ATOM 652 N N . ILE A 1 89 ? -15.000 6.330 15.287 1.00 83.69 89 ILE A N 1
ATOM 653 C CA . ILE A 1 89 ? -15.639 5.041 15.584 1.00 83.69 89 ILE A CA 1
ATOM 654 C C . ILE A 1 89 ? -15.735 4.829 17.104 1.00 83.69 89 ILE A C 1
ATOM 656 O O . ILE A 1 89 ? -16.784 4.413 17.613 1.00 83.69 89 ILE A O 1
ATOM 660 N N . LYS A 1 90 ? -14.682 5.170 17.861 1.00 80.00 90 LYS A N 1
ATOM 661 C CA . LYS A 1 90 ? -14.662 5.046 19.332 1.00 80.00 90 LYS A CA 1
ATOM 662 C C . LYS A 1 90 ? -15.698 5.945 20.011 1.00 80.00 90 LYS A C 1
ATOM 664 O O . LYS A 1 90 ? -16.395 5.502 20.926 1.00 80.00 90 LYS A O 1
ATOM 669 N N . LYS A 1 91 ? -15.848 7.191 19.549 1.00 68.00 91 LYS A N 1
ATOM 670 C CA . LYS A 1 91 ? -16.766 8.181 20.146 1.00 68.00 91 LYS A CA 1
ATOM 671 C C . LYS A 1 91 ? -18.247 7.791 20.041 1.00 68.00 91 LYS A C 1
ATOM 673 O O . LYS A 1 91 ? -19.058 8.222 20.859 1.00 68.00 91 LYS A O 1
ATOM 678 N N . THR A 1 92 ? -18.610 6.952 19.073 1.00 57.50 92 THR A N 1
ATOM 679 C CA . THR A 1 92 ? -20.005 6.538 18.847 1.00 57.50 92 THR A CA 1
ATOM 680 C C . THR A 1 92 ? -20.491 5.492 19.867 1.00 57.50 92 THR A C 1
ATOM 682 O O . THR A 1 92 ? -21.686 5.421 20.146 1.00 57.50 92 THR A O 1
ATOM 685 N N . ASN A 1 93 ? -19.590 4.740 20.515 1.00 54.22 93 ASN A N 1
ATOM 686 C CA . ASN A 1 93 ? -19.955 3.616 21.393 1.00 54.22 93 ASN A CA 1
ATOM 687 C C . ASN A 1 93 ? -20.053 3.943 22.901 1.00 54.22 93 ASN A C 1
ATOM 689 O O . ASN A 1 93 ? -20.458 3.085 23.682 1.00 54.22 93 ASN A O 1
ATOM 693 N N . THR A 1 94 ? -19.724 5.160 23.348 1.00 52.09 94 THR A N 1
ATOM 694 C CA . THR A 1 94 ? -19.649 5.492 24.792 1.00 52.09 94 THR A CA 1
ATOM 695 C C . THR A 1 94 ? -20.800 6.356 25.324 1.00 52.09 94 THR A C 1
ATOM 697 O O . THR A 1 94 ? -20.935 6.523 26.538 1.00 52.09 94 THR A O 1
ATOM 700 N N . ASN A 1 95 ? -21.690 6.859 24.461 1.00 52.84 95 ASN A N 1
ATOM 701 C CA . ASN A 1 95 ? -22.713 7.839 24.859 1.00 52.84 95 ASN A CA 1
ATOM 702 C C . ASN A 1 95 ? -23.998 7.261 25.478 1.00 52.84 95 ASN A C 1
ATOM 704 O O . ASN A 1 95 ? -24.856 8.027 25.915 1.00 52.84 95 ASN A O 1
ATOM 708 N N . THR A 1 96 ? -24.151 5.940 25.571 1.00 51.31 96 THR A N 1
ATOM 709 C CA . THR A 1 96 ? -25.360 5.324 26.155 1.00 51.31 96 THR A CA 1
ATOM 710 C C . THR A 1 96 ? -25.184 4.871 27.605 1.00 51.31 96 THR A C 1
ATOM 712 O O . THR A 1 96 ? -26.145 4.921 28.367 1.00 51.31 96 THR A O 1
ATOM 715 N N . LEU A 1 97 ? -23.969 4.501 28.028 1.00 51.16 97 LEU A N 1
ATOM 716 C CA . LEU A 1 97 ? -23.692 4.002 29.388 1.00 51.16 97 LEU A CA 1
ATOM 717 C C . LEU A 1 97 ? -23.032 5.036 30.319 1.00 51.16 97 LEU A C 1
ATOM 719 O O . LEU A 1 97 ? -23.110 4.891 31.535 1.00 51.16 97 LEU A O 1
ATOM 723 N N . GLY A 1 98 ? -22.409 6.091 29.782 1.00 53.03 98 GLY A N 1
ATOM 724 C CA . GLY A 1 98 ? -21.740 7.131 30.582 1.00 53.03 98 GLY A CA 1
ATOM 725 C C . GLY A 1 98 ? -22.654 8.264 31.067 1.00 53.03 98 GLY A C 1
ATOM 726 O O . GLY A 1 98 ? -22.249 9.084 31.894 1.00 53.03 98 GLY A O 1
ATOM 727 N N . ASN A 1 99 ? -23.892 8.334 30.571 1.00 53.72 99 ASN A N 1
ATOM 728 C CA . ASN A 1 99 ? -24.814 9.401 30.937 1.00 53.72 99 ASN A CA 1
ATOM 729 C C . ASN A 1 99 ? -25.440 9.099 32.309 1.00 53.72 99 ASN A C 1
ATOM 731 O O . ASN A 1 99 ? -26.440 8.386 32.401 1.00 53.72 99 ASN A O 1
ATOM 735 N N . LYS A 1 100 ? -24.844 9.643 33.385 1.00 57.81 100 LYS A N 1
ATOM 736 C CA . LYS A 1 100 ? -25.309 9.480 34.781 1.00 57.81 100 LYS A CA 1
ATOM 737 C C . LYS A 1 100 ? -26.818 9.699 34.926 1.00 57.81 100 LYS A C 1
ATOM 739 O O . LYS A 1 100 ? -27.455 8.986 35.694 1.00 57.81 100 LYS A O 1
ATOM 744 N N . ASN A 1 101 ? -27.401 10.607 34.141 1.00 56.66 101 ASN A N 1
ATOM 745 C CA . ASN A 1 101 ? -28.838 10.873 34.150 1.00 56.66 101 ASN A CA 1
ATOM 746 C C . ASN A 1 101 ? -29.664 9.620 33.799 1.00 56.66 101 ASN A C 1
ATOM 748 O O . ASN A 1 101 ? -30.641 9.338 34.484 1.00 56.66 101 ASN A O 1
ATOM 752 N N . ILE A 1 102 ? -29.247 8.812 32.816 1.00 58.81 102 ILE A N 1
ATOM 753 C CA . ILE A 1 102 ? -29.950 7.577 32.415 1.00 58.81 102 ILE A CA 1
ATOM 754 C C . ILE A 1 102 ? -29.861 6.511 33.516 1.00 58.81 102 ILE A C 1
ATOM 756 O O . ILE A 1 102 ? -30.855 5.847 33.806 1.00 58.81 102 ILE A O 1
ATOM 760 N N . ILE A 1 103 ? -28.712 6.391 34.190 1.00 56.28 103 ILE A N 1
ATOM 761 C CA . ILE A 1 103 ? -28.532 5.455 35.313 1.00 56.28 103 ILE A CA 1
ATOM 762 C C . ILE A 1 103 ? -29.470 5.815 36.478 1.00 56.28 103 ILE A C 1
ATOM 764 O O . ILE A 1 103 ? -30.091 4.923 37.056 1.00 56.28 103 ILE A O 1
ATOM 768 N N . TYR A 1 104 ? -29.645 7.107 36.787 1.00 56.81 104 TYR A N 1
ATOM 769 C CA . TYR A 1 104 ? -30.611 7.547 37.803 1.00 56.81 104 TYR A CA 1
ATOM 770 C C . TYR A 1 104 ? -32.065 7.306 37.385 1.00 56.81 104 TYR A C 1
ATOM 772 O O . TYR A 1 104 ? -32.872 6.923 38.229 1.00 56.81 104 TYR A O 1
ATOM 780 N N . PHE A 1 105 ? -32.404 7.467 36.101 1.00 57.22 105 PHE A N 1
ATOM 781 C CA . PHE A 1 105 ? -33.748 7.154 35.606 1.00 57.22 105 PHE A CA 1
ATOM 782 C C . PHE A 1 105 ? -34.060 5.655 35.708 1.00 57.22 105 PHE A C 1
ATOM 784 O O . PHE A 1 105 ? -35.106 5.287 36.239 1.00 57.22 105 PHE A O 1
ATOM 791 N N . VAL A 1 106 ? -33.145 4.780 35.280 1.00 56.88 106 VAL A N 1
ATOM 792 C CA . VAL A 1 106 ? -33.350 3.323 35.344 1.00 56.88 106 VAL A CA 1
ATOM 793 C C . VAL A 1 106 ? -33.342 2.826 36.797 1.00 56.88 106 VAL A C 1
ATOM 795 O O . VAL A 1 106 ? -34.230 2.070 37.187 1.00 56.88 106 VAL A O 1
ATOM 798 N N . GLY A 1 107 ? -32.413 3.301 37.635 1.00 58.66 107 GLY A N 1
ATOM 799 C CA . GLY A 1 107 ? -32.371 2.960 39.062 1.00 58.66 107 GLY A CA 1
ATOM 800 C C . GLY A 1 107 ? -33.577 3.488 39.850 1.00 58.66 107 GLY A C 1
ATOM 801 O O . GLY A 1 107 ? -34.130 2.777 40.690 1.00 58.66 107 GLY A O 1
ATOM 802 N N . GLY A 1 108 ? -34.036 4.704 39.544 1.00 61.91 108 GLY A N 1
ATOM 803 C CA . GLY A 1 108 ? -35.205 5.319 40.173 1.00 61.91 108 GLY A CA 1
ATOM 804 C C . GLY A 1 108 ? -36.511 4.590 39.849 1.00 61.91 108 GLY A C 1
ATOM 805 O O . GLY A 1 108 ? -37.313 4.349 40.750 1.00 61.91 108 GLY A O 1
ATOM 806 N N . ILE A 1 109 ? -36.704 4.164 38.595 1.00 67.81 109 ILE A N 1
ATOM 807 C CA . ILE A 1 109 ? -37.904 3.418 38.177 1.00 67.81 109 ILE A CA 1
ATOM 808 C C . ILE A 1 109 ? -37.999 2.067 38.903 1.00 67.81 109 ILE A C 1
ATOM 810 O O . ILE A 1 109 ? -39.069 1.717 39.400 1.00 67.81 109 ILE A O 1
ATOM 814 N N . VAL A 1 110 ? -36.891 1.328 39.037 1.00 70.88 110 VAL A N 1
ATOM 815 C CA . VAL A 1 110 ? -36.882 0.021 39.725 1.00 70.88 110 VAL A CA 1
ATOM 816 C C . VAL A 1 110 ? -37.253 0.159 41.206 1.00 70.88 110 VAL A C 1
ATOM 818 O O . VAL A 1 110 ? -38.045 -0.633 41.721 1.00 70.88 110 VAL A O 1
ATOM 821 N N . ILE A 1 111 ? -36.744 1.190 41.887 1.00 76.19 111 ILE A N 1
ATOM 822 C CA . ILE A 1 111 ? -37.051 1.445 43.303 1.00 76.19 111 ILE A CA 1
ATOM 823 C C . ILE A 1 111 ? -38.532 1.806 43.487 1.00 76.19 111 ILE A C 1
ATOM 825 O O . ILE A 1 111 ? -39.192 1.262 44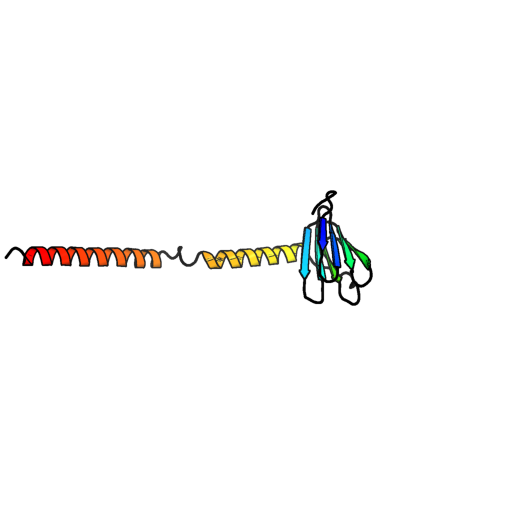.374 1.00 76.19 111 ILE A O 1
ATOM 829 N N . VAL A 1 112 ? -39.087 2.671 42.633 1.00 76.31 112 VAL A N 1
ATOM 830 C CA . VAL A 1 112 ? -40.504 3.070 42.710 1.00 76.31 112 VAL A CA 1
ATOM 831 C C . VAL A 1 112 ? -41.432 1.872 42.488 1.00 76.31 112 VAL A C 1
ATOM 833 O O . VAL A 1 112 ? -42.392 1.691 43.238 1.00 76.31 112 VAL A O 1
ATOM 836 N N . VAL A 1 113 ? -41.125 1.002 41.521 1.00 76.88 113 VAL A N 1
ATOM 837 C CA . VAL A 1 113 ? -41.913 -0.214 41.261 1.00 76.88 113 VAL A CA 1
ATOM 838 C C . VAL A 1 113 ? -41.861 -1.179 42.452 1.00 76.88 113 VAL A C 1
ATOM 840 O O . VAL A 1 113 ? -42.903 -1.693 42.862 1.00 76.88 113 VAL A O 1
ATOM 843 N N . ALA A 1 114 ? -40.694 -1.377 43.073 1.00 77.56 114 ALA A N 1
ATOM 844 C CA . ALA A 1 114 ? -40.563 -2.226 44.259 1.00 77.56 114 ALA A CA 1
ATOM 845 C C . ALA A 1 114 ? -41.373 -1.697 45.459 1.00 77.56 114 ALA A C 1
ATOM 847 O O . ALA A 1 114 ? -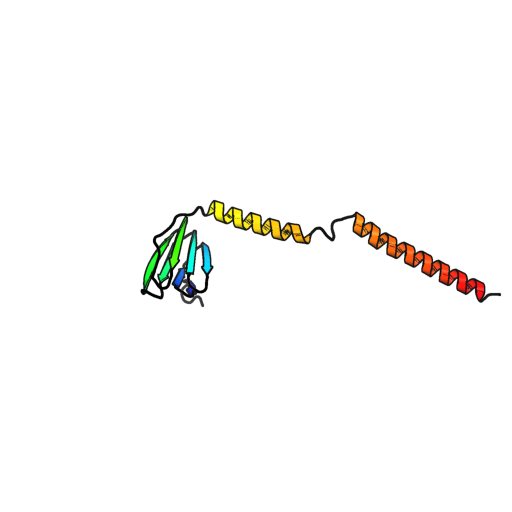42.017 -2.481 46.161 1.00 77.56 114 ALA A O 1
ATOM 848 N N . ILE A 1 115 ? -41.404 -0.374 45.663 1.00 82.69 115 ILE A N 1
ATOM 849 C CA . ILE A 1 115 ? -42.209 0.268 46.715 1.00 82.69 115 ILE A CA 1
ATOM 850 C C . ILE A 1 115 ? -43.708 0.052 46.461 1.00 82.69 115 ILE A C 1
ATOM 852 O O . ILE A 1 115 ? -44.436 -0.327 47.381 1.00 82.69 115 ILE A O 1
ATOM 856 N N . ILE A 1 116 ? -44.175 0.237 45.221 1.00 82.19 116 ILE A N 1
ATOM 857 C CA . ILE A 1 116 ? -45.587 0.039 44.854 1.00 82.19 116 ILE A CA 1
ATOM 858 C C . ILE A 1 116 ? -46.002 -1.424 45.056 1.00 82.19 116 ILE A C 1
ATOM 860 O O . ILE A 1 116 ? -47.042 -1.693 45.661 1.00 82.19 116 ILE A O 1
ATOM 864 N N . ILE A 1 117 ? -45.180 -2.377 44.607 1.00 83.06 117 ILE A N 1
ATOM 865 C CA . ILE A 1 117 ? -45.446 -3.813 44.776 1.00 83.06 117 ILE A CA 1
ATOM 866 C C . ILE A 1 117 ? -45.472 -4.184 46.265 1.00 83.06 117 ILE A C 1
ATOM 868 O O . ILE A 1 117 ? -46.406 -4.851 46.716 1.00 83.06 117 ILE A O 1
ATOM 872 N N . GLY A 1 118 ? -44.503 -3.709 47.053 1.00 82.44 118 GLY A N 1
ATOM 873 C CA . GLY A 1 118 ? -44.471 -3.928 48.500 1.00 82.44 118 GLY A CA 1
ATOM 874 C C . GLY A 1 118 ? -45.718 -3.384 49.205 1.00 82.44 118 GLY A C 1
ATOM 875 O O . GLY A 1 118 ? -46.324 -4.079 50.025 1.00 82.44 118 GLY A O 1
ATOM 876 N N . PHE A 1 119 ? -46.160 -2.178 48.838 1.00 84.94 119 PHE A N 1
ATOM 877 C CA . PHE A 1 119 ? -47.366 -1.560 49.388 1.00 84.94 119 PHE A CA 1
ATOM 878 C C . PHE A 1 119 ? -48.643 -2.331 49.020 1.00 84.94 119 PHE A C 1
ATOM 880 O O . PHE A 1 119 ? -49.506 -2.547 49.876 1.00 84.94 119 PHE A O 1
ATOM 887 N N . LEU A 1 120 ? -48.757 -2.809 47.777 1.00 80.88 120 LEU A N 1
ATOM 888 C CA . LEU A 1 120 ? -49.885 -3.637 47.343 1.00 80.88 120 LEU A CA 1
ATOM 889 C C . LEU A 1 120 ? -49.947 -4.963 48.114 1.00 80.88 120 LEU A C 1
ATOM 891 O O . LEU A 1 120 ? -51.020 -5.337 48.584 1.00 80.88 120 LEU A O 1
ATOM 895 N N . ILE A 1 121 ? -48.810 -5.633 48.329 1.00 80.06 121 ILE A N 1
ATOM 896 C CA . ILE A 1 121 ? -48.737 -6.872 49.124 1.00 80.06 121 ILE A CA 1
ATOM 897 C C . ILE A 1 121 ? -49.127 -6.621 50.592 1.00 80.06 121 ILE A C 1
ATOM 899 O O . ILE A 1 121 ? -49.823 -7.429 51.212 1.00 80.06 121 ILE A O 1
ATOM 903 N N . LEU A 1 122 ? -48.717 -5.489 51.169 1.00 76.31 122 LEU A N 1
ATOM 904 C CA . LEU A 1 122 ? -49.106 -5.095 52.528 1.00 76.31 122 LEU A CA 1
ATOM 905 C C . LEU A 1 122 ? -50.612 -4.809 52.640 1.00 76.31 122 LEU A C 1
ATOM 907 O O . LEU A 1 122 ? -51.250 -5.240 53.606 1.00 76.31 122 LEU A O 1
ATOM 911 N N . LYS A 1 123 ? -51.199 -4.133 51.645 1.00 74.56 123 LYS A N 1
ATOM 912 C CA . LYS A 1 123 ? -52.638 -3.834 51.606 1.00 74.56 123 LYS A CA 1
ATOM 913 C C . LYS A 1 123 ? -53.482 -5.104 51.459 1.00 74.56 123 LYS A C 1
ATOM 915 O O . LYS A 1 123 ? -54.472 -5.254 52.176 1.00 74.56 123 LYS A O 1
ATOM 920 N N . THR A 1 124 ? -53.080 -6.049 50.605 1.00 70.75 124 THR A N 1
ATOM 921 C CA . THR A 1 124 ? -53.815 -7.315 50.422 1.00 70.75 124 THR A CA 1
ATOM 922 C C . THR A 1 124 ? -53.737 -8.224 51.653 1.00 70.75 124 THR A C 1
ATOM 924 O O . THR A 1 124 ? -54.708 -8.913 51.963 1.00 70.75 124 THR A O 1
ATOM 927 N N . ARG A 1 125 ? -52.638 -8.188 52.422 1.00 69.56 125 ARG A N 1
ATOM 928 C CA . ARG A 1 125 ? -52.523 -8.912 53.705 1.00 69.56 125 ARG A CA 1
ATOM 929 C C . ARG A 1 125 ? -53.432 -8.361 54.803 1.00 69.56 125 ARG A C 1
ATOM 931 O O . ARG A 1 125 ? -53.980 -9.153 55.564 1.00 69.56 125 ARG A O 1
ATOM 938 N N . LYS A 1 126 ? -53.615 -7.037 54.889 1.00 60.34 126 LYS A N 1
ATOM 939 C CA . LYS A 1 126 ? -54.572 -6.439 55.840 1.00 60.34 126 LYS A CA 1
ATOM 940 C C . LYS A 1 126 ? -56.021 -6.779 55.487 1.00 60.34 126 LYS A C 1
ATOM 942 O O . LYS A 1 126 ? -56.792 -7.072 56.389 1.00 60.34 126 LYS A O 1
ATOM 947 N N . ALA A 1 127 ? -56.366 -6.807 54.199 1.00 59.28 127 ALA A N 1
ATOM 948 C CA . ALA A 1 127 ? -57.721 -7.132 53.748 1.00 59.28 127 ALA A CA 1
ATOM 949 C C . ALA A 1 127 ? -58.136 -8.595 54.014 1.00 59.28 127 ALA A C 1
ATOM 951 O O . ALA A 1 127 ? -59.319 -8.867 54.145 1.00 59.28 127 ALA A O 1
ATOM 952 N N . LYS A 1 128 ? -57.180 -9.531 54.120 1.00 53.44 128 LYS A N 1
ATOM 953 C CA . LYS A 1 128 ? -57.437 -10.947 54.461 1.00 53.44 128 LYS A CA 1
ATOM 954 C C . LYS A 1 128 ? -57.511 -11.247 55.968 1.00 53.44 128 LYS A C 1
ATOM 956 O O . LYS A 1 128 ? -57.759 -12.391 56.328 1.00 53.44 128 LYS A O 1
ATOM 961 N N . ARG A 1 129 ? -57.217 -10.273 56.838 1.00 51.03 129 ARG A N 1
ATOM 962 C CA . ARG A 1 129 ? -57.183 -10.433 58.307 1.00 51.03 129 ARG A CA 1
ATOM 963 C C . ARG A 1 129 ? -58.409 -9.841 59.023 1.00 51.03 129 ARG A C 1
ATOM 965 O O . ARG A 1 129 ? -58.367 -9.725 60.244 1.00 51.03 129 ARG A O 1
ATOM 972 N N . VAL A 1 130 ? -59.449 -9.463 58.278 1.00 43.97 130 VAL A N 1
ATOM 973 C CA . VAL A 1 130 ? -60.759 -9.035 58.800 1.00 43.97 130 VAL A CA 1
ATOM 974 C C . VAL A 1 130 ? -61.778 -10.119 58.501 1.00 43.97 130 VAL A C 1
ATOM 976 O O . VAL A 1 130 ? -61.717 -10.646 57.368 1.00 43.97 130 VAL A O 1
#